Protein AF-A0A4U6BH60-F1 (afdb_monomer_lite)

Structure (mmCIF, N/CA/C/O backbone):
data_AF-A0A4U6BH60-F1
#
_entry.id   AF-A0A4U6BH60-F1
#
loop_
_atom_site.group_PDB
_atom_site.id
_atom_site.type_symbol
_atom_site.label_atom_id
_atom_site.label_alt_id
_atom_site.label_comp_id
_atom_site.label_asym_id
_atom_site.label_entity_id
_atom_site.label_seq_id
_atom_site.pdbx_PDB_ins_code
_atom_site.Cartn_x
_atom_site.Cartn_y
_atom_site.Cartn_z
_atom_site.occupancy
_atom_site.B_iso_or_equiv
_atom_site.auth_seq_id
_atom_site.auth_comp_id
_atom_site.auth_asym_id
_atom_site.auth_atom_id
_atom_site.pdbx_PDB_model_num
ATOM 1 N N . MET A 1 1 ? 6.537 9.739 -6.862 1.00 66.31 1 MET A N 1
ATOM 2 C CA . MET A 1 1 ? 6.549 8.282 -6.590 1.00 66.31 1 MET A CA 1
ATOM 3 C C . MET A 1 1 ? 5.110 7.812 -6.434 1.00 66.31 1 MET A C 1
ATOM 5 O O . MET A 1 1 ? 4.354 8.566 -5.832 1.00 66.31 1 MET A O 1
ATOM 9 N N . PRO A 1 2 ? 4.743 6.623 -6.946 1.00 80.75 2 PRO A N 1
ATOM 10 C CA . PRO A 1 2 ? 3.356 6.140 -6.968 1.00 80.75 2 PRO A CA 1
ATOM 11 C C . PRO A 1 2 ? 2.715 6.071 -5.575 1.00 80.75 2 PRO A C 1
ATOM 13 O O . PRO A 1 2 ? 1.564 6.455 -5.415 1.00 80.75 2 PRO A O 1
ATOM 16 N N . LEU A 1 3 ? 3.493 5.716 -4.548 1.00 87.50 3 LEU A N 1
ATOM 17 C CA . LEU A 1 3 ? 3.006 5.648 -3.172 1.00 87.50 3 LEU A CA 1
ATOM 18 C C . LEU A 1 3 ? 2.494 6.995 -2.631 1.00 87.50 3 LEU A C 1
ATOM 20 O O . LEU A 1 3 ? 1.420 7.043 -2.051 1.00 87.50 3 LEU A O 1
ATOM 24 N N . LYS A 1 4 ? 3.218 8.101 -2.849 1.00 87.88 4 LYS A N 1
ATOM 25 C CA . LYS A 1 4 ? 2.813 9.419 -2.321 1.00 87.88 4 LYS A CA 1
ATOM 26 C C . LYS A 1 4 ? 1.477 9.895 -2.888 1.00 87.88 4 LYS A C 1
ATOM 28 O O . LYS A 1 4 ? 0.700 10.498 -2.159 1.00 87.88 4 LYS A O 1
ATOM 33 N N . CYS A 1 5 ? 1.217 9.613 -4.164 1.00 89.38 5 CYS A N 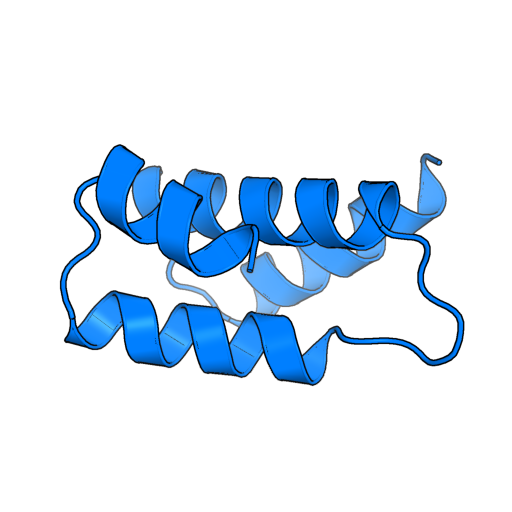1
ATOM 34 C CA . CYS A 1 5 ? -0.062 9.936 -4.793 1.00 89.38 5 CYS A CA 1
ATOM 35 C C . CYS A 1 5 ? -1.202 9.135 -4.149 1.00 89.38 5 CYS A C 1
ATOM 37 O O . CYS A 1 5 ? -2.216 9.717 -3.790 1.00 89.38 5 CYS A O 1
ATOM 39 N N . LEU A 1 6 ? -0.994 7.833 -3.922 1.00 90.88 6 LEU A N 1
ATOM 40 C CA . LEU A 1 6 ? -1.986 6.961 -3.288 1.00 90.88 6 LEU A CA 1
ATOM 41 C C . LEU A 1 6 ? -2.256 7.355 -1.828 1.00 90.88 6 LEU A C 1
ATOM 43 O O . LEU A 1 6 ? -3.404 7.413 -1.410 1.00 90.88 6 LEU A O 1
ATOM 47 N N . LEU A 1 7 ? -1.222 7.690 -1.052 1.00 91.81 7 LEU A N 1
ATOM 48 C CA . LEU A 1 7 ? -1.393 8.143 0.335 1.00 91.81 7 LEU A CA 1
ATOM 49 C C . LEU A 1 7 ? -2.261 9.409 0.428 1.00 91.81 7 LEU A C 1
ATOM 51 O O . LEU A 1 7 ? -3.074 9.529 1.341 1.00 91.81 7 LEU A O 1
ATOM 55 N N . GLN A 1 8 ? -2.111 10.331 -0.529 1.00 90.25 8 GLN A N 1
ATOM 56 C CA . GLN A 1 8 ? -2.941 11.535 -0.623 1.00 90.25 8 GLN A CA 1
ATOM 57 C C . GLN A 1 8 ? -4.368 11.218 -1.078 1.00 90.25 8 GLN A C 1
ATOM 59 O O . GLN A 1 8 ? -5.317 11.739 -0.502 1.00 90.25 8 GLN A O 1
ATOM 64 N N . GLU A 1 9 ? -4.524 10.359 -2.086 1.00 91.12 9 GLU A N 1
ATOM 65 C CA . GLU A 1 9 ? -5.827 9.962 -2.633 1.00 91.12 9 GLU A CA 1
ATOM 66 C C . GLU A 1 9 ? -6.712 9.280 -1.582 1.00 91.12 9 GLU A C 1
ATOM 68 O O . GLU A 1 9 ? -7.897 9.584 -1.475 1.00 91.12 9 GLU A O 1
ATOM 73 N N . TYR A 1 10 ? -6.119 8.421 -0.752 1.00 88.38 10 TYR A N 1
ATOM 74 C CA . TYR A 1 10 ? -6.812 7.720 0.329 1.00 88.38 10 TYR A CA 1
ATOM 75 C C . TYR A 1 10 ? -6.882 8.521 1.637 1.00 88.38 10 TYR A C 1
ATOM 77 O O . TYR A 1 10 ? -7.380 8.007 2.636 1.00 88.38 10 TYR A O 1
ATOM 85 N N . ASN A 1 11 ? -6.398 9.770 1.639 1.00 90.62 11 ASN A N 1
ATOM 86 C CA . ASN A 1 11 ? -6.348 10.652 2.805 1.00 90.62 11 ASN A CA 1
ATOM 87 C C . ASN A 1 11 ? -5.750 9.966 4.049 1.00 90.62 11 ASN A C 1
ATOM 89 O O . ASN A 1 11 ? -6.304 10.035 5.146 1.00 90.62 11 ASN A O 1
ATOM 93 N N . ILE A 1 12 ? -4.636 9.257 3.854 1.00 88.62 12 ILE A N 1
ATOM 94 C CA . ILE A 1 12 ? -3.963 8.520 4.921 1.00 88.62 12 ILE A CA 1
ATOM 95 C C . ILE A 1 12 ? -3.273 9.501 5.871 1.00 88.62 12 ILE A C 1
ATOM 97 O O . ILE A 1 12 ? -2.515 10.374 5.438 1.00 88.62 12 ILE A O 1
ATOM 101 N N . ASP A 1 13 ? -3.495 9.321 7.173 1.00 91.12 13 ASP A N 1
ATOM 102 C CA . ASP A 1 13 ? -2.861 10.132 8.207 1.00 91.12 13 ASP A CA 1
ATOM 103 C C . ASP A 1 13 ? -1.323 10.064 8.141 1.00 91.12 13 ASP A C 1
ATOM 105 O O . ASP A 1 13 ? -0.755 9.010 7.845 1.00 91.12 13 ASP A O 1
ATOM 109 N N . PRO A 1 14 ? -0.600 11.145 8.489 1.00 87.88 14 PRO A N 1
ATOM 110 C CA . PRO A 1 14 ? 0.863 11.187 8.395 1.00 87.88 14 PRO A CA 1
ATOM 111 C C . PRO A 1 14 ? 1.590 10.086 9.181 1.00 87.88 14 PRO A C 1
ATOM 113 O O . PRO A 1 14 ? 2.663 9.638 8.778 1.00 87.88 14 PRO A O 1
ATOM 116 N N . MET A 1 15 ? 1.016 9.646 10.305 1.00 88.00 15 MET A N 1
ATOM 117 C CA . MET A 1 15 ? 1.585 8.576 11.129 1.00 88.00 15 MET A CA 1
ATOM 118 C C . MET A 1 15 ? 1.461 7.212 10.439 1.00 88.00 15 MET A C 1
ATOM 120 O O . MET A 1 15 ? 2.424 6.449 10.385 1.00 88.00 15 MET A O 1
ATOM 124 N N . ASP A 1 16 ? 0.302 6.957 9.838 1.00 88.88 16 ASP A N 1
ATOM 125 C CA . ASP A 1 16 ? 0.021 5.755 9.059 1.00 88.88 16 ASP A CA 1
ATOM 126 C C . ASP A 1 16 ? 0.849 5.742 7.761 1.00 88.88 16 ASP A C 1
ATOM 128 O O . ASP A 1 16 ? 1.422 4.718 7.385 1.00 88.88 16 ASP A O 1
ATOM 132 N N . ALA A 1 17 ? 1.017 6.903 7.123 1.00 91.00 17 ALA A N 1
ATOM 133 C CA . ALA A 1 17 ? 1.852 7.074 5.940 1.00 91.00 17 ALA A CA 1
ATOM 134 C C . ALA A 1 17 ? 3.311 6.659 6.185 1.00 91.00 17 ALA A C 1
ATOM 136 O O . ALA A 1 17 ? 3.895 5.973 5.346 1.00 91.00 17 ALA A O 1
ATOM 137 N N . ALA A 1 18 ? 3.888 7.003 7.341 1.00 90.00 18 ALA A N 1
ATOM 138 C CA . ALA A 1 18 ? 5.250 6.602 7.697 1.00 90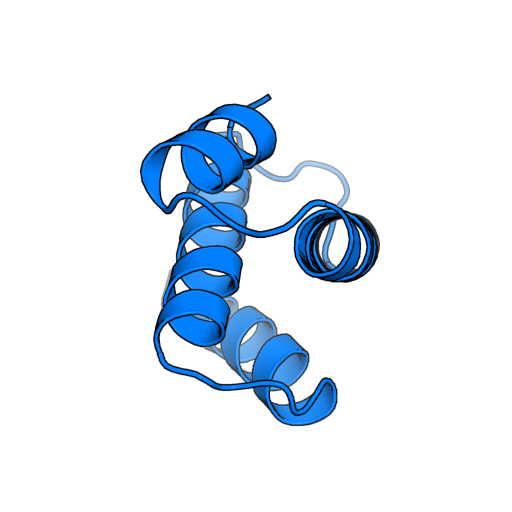.00 18 ALA A CA 1
ATOM 139 C C . ALA A 1 18 ? 5.395 5.074 7.835 1.00 90.00 18 ALA A C 1
ATOM 141 O O . ALA A 1 18 ? 6.398 4.500 7.403 1.00 90.00 18 ALA A O 1
ATOM 142 N N . ILE A 1 19 ? 4.379 4.401 8.388 1.00 89.50 19 ILE A N 1
ATOM 143 C CA . ILE A 1 19 ? 4.344 2.935 8.503 1.00 89.50 19 ILE A CA 1
ATOM 144 C C . ILE A 1 19 ? 4.266 2.304 7.110 1.00 89.50 19 ILE A C 1
ATOM 146 O O . ILE A 1 19 ? 5.053 1.411 6.787 1.00 89.50 19 ILE A O 1
ATOM 150 N N . ILE A 1 20 ? 3.360 2.795 6.261 1.00 90.50 20 ILE A N 1
ATOM 151 C CA . ILE A 1 20 ? 3.188 2.294 4.893 1.00 90.50 20 ILE A CA 1
ATOM 152 C C . ILE A 1 20 ? 4.463 2.511 4.070 1.00 90.50 20 ILE A C 1
ATOM 154 O O . ILE A 1 20 ? 4.881 1.597 3.362 1.00 90.50 20 ILE A O 1
ATOM 158 N N . GLU A 1 21 ? 5.116 3.673 4.175 1.00 91.12 21 GLU A N 1
ATOM 159 C CA . GLU A 1 21 ? 6.407 3.932 3.523 1.00 91.12 21 GLU A CA 1
ATOM 160 C C . GLU A 1 21 ? 7.484 2.945 3.992 1.00 91.12 21 GLU A C 1
ATOM 162 O O . GLU A 1 21 ? 8.234 2.415 3.168 1.00 91.12 21 GLU A O 1
ATOM 167 N N . GLY A 1 22 ? 7.532 2.633 5.290 1.00 90.44 22 GLY A N 1
ATOM 168 C CA . GLY A 1 22 ? 8.431 1.618 5.839 1.00 90.44 22 GLY A CA 1
ATOM 169 C C . GLY A 1 22 ? 8.207 0.236 5.219 1.00 90.44 22 GLY A C 1
ATOM 170 O O . GLY A 1 22 ? 9.147 -0.374 4.706 1.00 90.44 22 GLY A O 1
ATOM 171 N N . LEU A 1 23 ? 6.958 -0.234 5.197 1.00 88.44 23 LEU A N 1
ATOM 172 C CA . LEU A 1 23 ? 6.592 -1.536 4.623 1.00 88.44 23 LEU A CA 1
ATOM 173 C C . LEU A 1 23 ? 6.815 -1.587 3.112 1.00 88.44 23 LEU A C 1
ATOM 175 O O . LEU A 1 23 ? 7.299 -2.583 2.569 1.00 88.44 23 LEU A O 1
ATOM 179 N N . PHE A 1 24 ? 6.517 -0.490 2.426 1.00 90.06 24 PHE A N 1
ATOM 180 C CA . PHE A 1 24 ? 6.770 -0.353 1.006 1.00 90.06 24 PHE A CA 1
ATOM 181 C C . PHE A 1 24 ? 8.269 -0.420 0.686 1.00 90.06 24 PHE A C 1
ATOM 183 O O . PHE A 1 24 ? 8.660 -1.065 -0.283 1.00 90.06 24 PHE A O 1
ATOM 190 N N . ASN A 1 25 ? 9.134 0.191 1.488 1.00 88.12 25 ASN A N 1
ATOM 191 C CA . ASN A 1 25 ? 10.574 0.114 1.248 1.00 88.12 25 ASN A CA 1
ATOM 192 C C . ASN A 1 25 ? 11.148 -1.271 1.589 1.00 88.12 25 ASN A C 1
ATOM 194 O O . ASN A 1 25 ? 12.020 -1.751 0.872 1.00 88.12 25 ASN A O 1
ATOM 198 N N . GLN A 1 26 ? 10.626 -1.953 2.615 1.00 85.62 26 GLN A N 1
ATOM 199 C CA . GLN A 1 26 ? 11.027 -3.329 2.952 1.00 85.62 26 GLN A CA 1
ATOM 200 C C . GLN A 1 26 ? 10.665 -4.340 1.857 1.00 85.62 26 GLN A C 1
ATOM 202 O O . GLN A 1 26 ? 11.414 -5.278 1.607 1.00 85.62 26 GLN A O 1
ATOM 207 N N . GLY A 1 27 ? 9.524 -4.146 1.191 1.00 81.50 27 GLY A N 1
ATOM 208 C CA . GLY A 1 27 ? 9.095 -4.985 0.072 1.00 81.50 27 GLY A CA 1
ATOM 209 C C . GLY A 1 27 ? 9.751 -4.646 -1.271 1.00 81.50 27 GLY A C 1
ATOM 210 O O . GLY A 1 27 ? 9.408 -5.281 -2.268 1.00 81.50 27 GLY A O 1
ATOM 211 N N . ALA A 1 28 ? 10.631 -3.639 -1.331 1.00 84.25 28 ALA A N 1
ATOM 212 C CA . ALA A 1 28 ? 11.282 -3.227 -2.569 1.00 84.25 28 ALA A CA 1
ATOM 213 C C . ALA A 1 28 ? 12.271 -4.291 -3.057 1.00 84.25 28 ALA A C 1
ATOM 215 O O . ALA A 1 28 ? 12.998 -4.897 -2.270 1.00 84.25 28 ALA A O 1
ATOM 216 N N . ARG A 1 29 ? 12.313 -4.502 -4.374 1.00 82.19 29 ARG A N 1
ATOM 217 C CA . ARG A 1 29 ? 13.196 -5.487 -5.002 1.00 82.19 29 ARG A CA 1
ATOM 218 C C . ARG A 1 29 ? 14.082 -4.849 -6.051 1.00 82.19 29 ARG A C 1
ATOM 220 O O . ARG A 1 29 ? 13.711 -3.867 -6.695 1.00 82.19 29 ARG A O 1
ATOM 227 N N . GLU A 1 30 ? 15.259 -5.432 -6.216 1.00 84.31 30 GLU A N 1
ATOM 228 C CA . GLU A 1 30 ? 16.169 -5.064 -7.288 1.00 84.31 30 GLU A CA 1
ATOM 229 C C . GLU A 1 30 ? 15.560 -5.461 -8.639 1.00 84.31 30 GLU A C 1
ATOM 231 O O . GLU A 1 30 ? 15.051 -6.568 -8.795 1.00 84.31 30 GLU A O 1
ATOM 236 N N . GLY A 1 31 ? 15.554 -4.531 -9.597 1.00 84.94 31 GLY A N 1
ATOM 237 C CA . GLY A 1 31 ? 14.955 -4.749 -10.918 1.00 84.94 31 GLY A CA 1
ATOM 238 C C . GLY A 1 31 ? 13.421 -4.728 -10.968 1.00 84.94 31 GLY A C 1
ATOM 239 O O . GLY A 1 31 ? 12.874 -5.004 -12.030 1.00 84.94 31 GLY A O 1
ATOM 240 N N . GLU A 1 32 ? 12.733 -4.383 -9.869 1.00 85.50 32 GLU A N 1
ATOM 241 C CA . GLU A 1 32 ? 11.265 -4.275 -9.818 1.00 85.50 32 GLU A CA 1
ATOM 242 C C . GLU A 1 32 ? 10.742 -3.342 -10.920 1.00 85.50 32 GLU A C 1
ATOM 244 O O . GLU A 1 32 ? 11.150 -2.174 -11.018 1.00 85.50 32 GLU A O 1
ATOM 249 N N . ALA A 1 33 ? 9.815 -3.849 -11.735 1.00 88.06 33 ALA A N 1
ATOM 250 C CA . ALA A 1 33 ? 9.197 -3.056 -12.781 1.00 88.06 33 ALA A CA 1
ATOM 251 C C . ALA A 1 33 ? 8.326 -1.951 -12.167 1.00 88.06 33 ALA A C 1
ATOM 253 O O . ALA A 1 33 ? 7.775 -2.075 -11.072 1.00 88.06 33 ALA A O 1
ATOM 254 N N . TRP A 1 34 ? 8.148 -0.849 -12.899 1.00 87.25 34 TRP A N 1
ATOM 255 C CA . TRP A 1 34 ? 7.331 0.265 -12.412 1.00 87.25 34 TRP A CA 1
ATOM 256 C C . TRP A 1 34 ? 5.896 -0.166 -12.059 1.00 87.25 34 TRP A C 1
ATOM 258 O O . TRP A 1 34 ? 5.357 0.298 -11.055 1.00 87.25 34 TRP A O 1
ATOM 268 N N . GLN A 1 35 ? 5.311 -1.078 -12.844 1.00 86.81 35 GLN A N 1
ATOM 269 C CA . GLN A 1 35 ? 3.958 -1.590 -12.616 1.00 86.81 35 GLN A CA 1
ATOM 270 C C . GLN A 1 35 ? 3.869 -2.413 -11.325 1.00 86.81 35 GLN A C 1
ATOM 272 O O . GLN A 1 35 ? 3.005 -2.146 -10.499 1.00 86.81 35 GLN A O 1
ATOM 277 N N . GLU A 1 36 ? 4.811 -3.330 -11.095 1.00 86.31 36 GLU A N 1
ATOM 278 C CA . GLU A 1 36 ? 4.872 -4.134 -9.863 1.00 86.31 36 GLU A CA 1
ATOM 279 C C . GLU A 1 36 ? 4.990 -3.238 -8.627 1.00 86.31 36 GLU A C 1
ATOM 281 O O . GLU A 1 36 ? 4.312 -3.435 -7.617 1.00 86.31 36 GLU A O 1
ATOM 286 N N . ARG A 1 37 ? 5.807 -2.184 -8.738 1.00 87.81 37 ARG A N 1
ATOM 287 C CA . ARG A 1 37 ? 5.956 -1.174 -7.693 1.00 87.8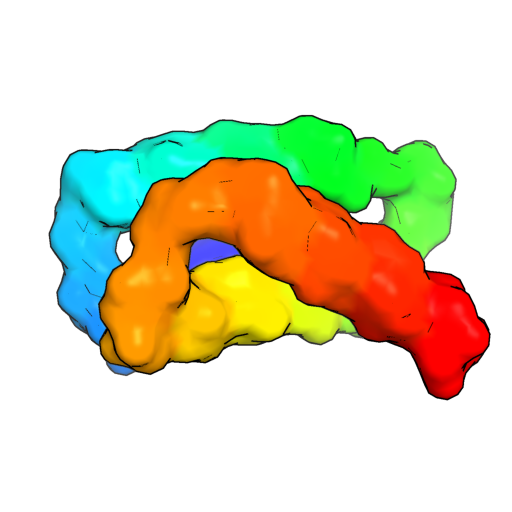1 37 ARG A CA 1
ATOM 288 C C . ARG A 1 37 ? 4.650 -0.419 -7.431 1.00 87.81 37 ARG A C 1
ATOM 290 O O . ARG A 1 37 ? 4.350 -0.114 -6.276 1.00 87.81 37 ARG A O 1
ATOM 297 N N . TYR A 1 38 ? 3.901 -0.080 -8.479 1.00 89.75 38 TYR A N 1
ATOM 298 C CA . TYR A 1 38 ? 2.600 0.579 -8.356 1.00 89.75 38 TYR A CA 1
ATOM 299 C C . TYR A 1 38 ? 1.573 -0.344 -7.688 1.00 89.75 38 TYR A C 1
ATOM 301 O O . TYR A 1 38 ? 0.948 0.058 -6.708 1.00 89.75 38 TYR A O 1
ATOM 309 N N . ASP A 1 39 ? 1.457 -1.588 -8.150 1.00 88.56 39 ASP A N 1
ATOM 310 C CA . ASP A 1 39 ? 0.493 -2.561 -7.627 1.00 88.56 39 ASP A CA 1
ATOM 311 C C . ASP A 1 39 ? 0.757 -2.861 -6.150 1.00 88.56 39 ASP A C 1
ATOM 313 O O . ASP A 1 39 ? -0.156 -2.857 -5.324 1.00 88.56 39 ASP A O 1
ATOM 317 N N . ARG A 1 40 ? 2.030 -3.009 -5.777 1.00 88.81 40 ARG A N 1
ATOM 318 C CA . ARG A 1 40 ? 2.439 -3.211 -4.386 1.00 88.81 40 ARG A CA 1
ATOM 319 C C . ARG A 1 40 ? 2.091 -2.018 -3.494 1.00 88.81 40 ARG A C 1
ATOM 321 O O . ARG A 1 40 ? 1.631 -2.214 -2.369 1.00 88.81 40 ARG A O 1
ATOM 328 N N . ALA A 1 41 ? 2.294 -0.791 -3.981 1.00 90.38 41 ALA A N 1
ATOM 329 C CA . ALA A 1 41 ? 1.878 0.414 -3.264 1.00 90.38 41 ALA A CA 1
ATOM 330 C C . ALA A 1 41 ? 0.354 0.458 -3.089 1.00 90.38 41 ALA A C 1
ATOM 332 O O . ALA A 1 41 ? -0.127 0.762 -2.000 1.00 90.38 41 ALA A O 1
ATOM 333 N N . LYS A 1 42 ? -0.396 0.118 -4.141 1.00 91.25 42 LYS A N 1
ATOM 334 C CA . LYS A 1 42 ? -1.859 0.113 -4.136 1.00 91.25 42 LYS A CA 1
ATOM 335 C C . LYS A 1 42 ? -2.422 -0.890 -3.130 1.00 91.25 42 LYS A C 1
ATOM 337 O O . LYS A 1 42 ? -3.205 -0.492 -2.276 1.00 91.25 42 LYS A O 1
ATOM 342 N N . VAL A 1 43 ? -1.949 -2.138 -3.151 1.00 90.25 43 VAL A N 1
ATOM 343 C CA . VAL A 1 43 ? -2.366 -3.180 -2.195 1.00 90.25 43 VAL A CA 1
ATOM 344 C C . VAL A 1 43 ? -2.102 -2.750 -0.753 1.00 90.25 43 VAL A C 1
ATOM 346 O O . VAL A 1 43 ? -2.964 -2.915 0.107 1.00 90.25 43 VAL A O 1
ATOM 349 N N . LEU A 1 44 ? -0.927 -2.175 -0.474 1.00 90.12 44 LEU A N 1
ATOM 350 C CA . LEU A 1 44 ? -0.602 -1.676 0.864 1.00 90.12 44 LEU A CA 1
ATOM 351 C C . LEU A 1 44 ? -1.586 -0.605 1.333 1.00 90.12 44 LEU A C 1
ATOM 353 O O . LEU A 1 44 ? -2.099 -0.699 2.446 1.00 90.12 44 LEU A O 1
ATOM 357 N N . VAL A 1 45 ? -1.843 0.397 0.492 1.00 91.38 45 VAL A N 1
ATOM 358 C CA . VAL A 1 45 ? -2.725 1.518 0.831 1.00 91.38 45 VAL A CA 1
ATOM 359 C C . VAL A 1 45 ? -4.173 1.054 0.985 1.00 91.38 45 VAL A C 1
ATOM 361 O O . VAL A 1 45 ? -4.823 1.440 1.951 1.00 91.38 45 VAL A O 1
ATOM 364 N N . GLU A 1 46 ? -4.664 0.178 0.107 1.00 90.50 46 GLU A N 1
ATOM 365 C CA . GLU A 1 46 ? -6.024 -0.373 0.180 1.00 90.50 46 GLU A CA 1
ATOM 366 C C . GLU A 1 46 ? -6.246 -1.205 1.448 1.00 90.50 46 GLU A C 1
ATOM 368 O O . GLU A 1 46 ? -7.262 -1.046 2.123 1.00 90.50 46 GLU A O 1
ATOM 373 N N . LEU A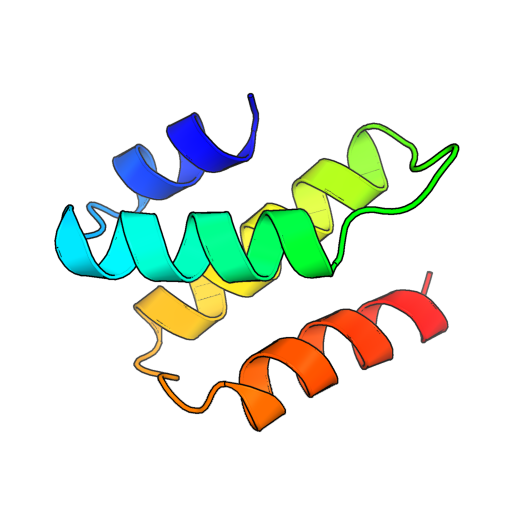 1 47 ? -5.286 -2.058 1.822 1.00 89.44 47 LEU A N 1
ATOM 374 C CA . LEU A 1 47 ? -5.372 -2.839 3.059 1.00 89.44 47 LEU A CA 1
ATOM 375 C C . LEU A 1 47 ? -5.365 -1.936 4.293 1.00 89.44 47 LEU A C 1
ATOM 377 O O . LEU A 1 47 ? -6.132 -2.159 5.232 1.00 89.44 47 LEU A O 1
ATOM 381 N N . PHE A 1 48 ? -4.547 -0.885 4.273 1.00 89.19 48 PHE A N 1
ATOM 382 C CA . PHE A 1 48 ? -4.534 0.106 5.340 1.00 89.19 48 PHE A CA 1
ATOM 383 C C . PHE A 1 48 ? -5.859 0.876 5.410 1.00 89.19 48 PHE A C 1
ATOM 385 O O . PHE A 1 48 ? -6.424 1.038 6.491 1.00 89.19 48 PHE A O 1
ATOM 392 N N . ALA A 1 49 ? -6.413 1.296 4.275 1.00 87.12 49 ALA A N 1
ATOM 393 C CA . ALA A 1 49 ? -7.717 1.953 4.216 1.00 87.12 49 ALA A CA 1
ATOM 394 C C . ALA A 1 49 ? -8.855 1.034 4.701 1.00 87.12 49 ALA A C 1
ATOM 396 O O . ALA A 1 49 ? -9.793 1.498 5.344 1.00 87.12 49 ALA A O 1
ATOM 397 N N . ALA A 1 50 ? -8.739 -0.279 4.484 1.00 88.00 50 ALA A N 1
ATOM 398 C CA . ALA A 1 50 ? -9.668 -1.290 4.989 1.00 88.00 50 ALA A CA 1
ATOM 399 C C . ALA A 1 50 ? -9.506 -1.606 6.493 1.00 88.00 50 ALA A C 1
ATOM 401 O O . ALA A 1 50 ? -10.219 -2.457 7.024 1.00 88.00 50 ALA A O 1
ATOM 402 N N . GLY A 1 51 ? -8.577 -0.944 7.192 1.00 85.81 51 GLY A N 1
ATOM 403 C CA . GLY A 1 51 ? -8.349 -1.124 8.629 1.00 85.81 51 GLY A CA 1
ATOM 404 C C . GLY A 1 51 ? -7.386 -2.257 8.992 1.00 85.81 51 GLY A C 1
ATOM 405 O O . GLY A 1 51 ? -7.202 -2.543 10.175 1.00 85.81 51 GLY A O 1
ATOM 406 N N . VAL A 1 52 ? -6.725 -2.891 8.017 1.00 87.19 52 VAL A N 1
ATOM 407 C CA . VAL A 1 52 ? -5.683 -3.886 8.298 1.00 87.19 52 VAL A CA 1
ATOM 408 C C . VAL A 1 52 ? -4.436 -3.157 8.793 1.00 87.19 52 VAL A C 1
ATOM 410 O O . VAL A 1 52 ? -3.810 -2.391 8.063 1.00 87.19 52 VAL A O 1
ATOM 413 N N . ARG A 1 53 ? -4.096 -3.378 10.064 1.00 82.44 53 ARG A N 1
ATOM 414 C CA . ARG A 1 53 ? -2.908 -2.810 10.729 1.00 82.44 53 ARG A CA 1
ATOM 415 C C . ARG A 1 53 ? -1.861 -3.865 11.088 1.00 82.44 53 ARG A C 1
ATOM 417 O O . ARG A 1 53 ? -0.760 -3.518 11.499 1.00 82.44 53 ARG A O 1
ATOM 424 N N . ASP A 1 54 ? -2.206 -5.141 10.939 1.00 86.38 54 ASP A N 1
ATOM 425 C CA . ASP A 1 54 ? -1.305 -6.257 11.202 1.00 86.38 54 ASP A CA 1
ATOM 426 C C . ASP A 1 54 ? -0.192 -6.290 10.145 1.00 86.38 54 ASP A C 1
ATOM 428 O O . ASP A 1 54 ? -0.440 -6.457 8.947 1.00 86.38 54 ASP A O 1
ATOM 432 N N . GLN A 1 55 ? 1.041 -6.100 10.606 1.00 80.12 55 GLN A N 1
ATOM 433 C CA . GLN A 1 55 ? 2.218 -6.020 9.754 1.00 80.12 55 GLN A CA 1
ATOM 434 C C . GLN A 1 55 ? 2.490 -7.333 9.004 1.00 80.12 55 GLN A C 1
ATOM 436 O O . GLN A 1 55 ? 2.842 -7.295 7.822 1.00 80.12 55 GLN A O 1
ATOM 441 N N . ASP A 1 56 ? 2.277 -8.483 9.643 1.00 81.25 56 ASP A N 1
ATOM 442 C CA . ASP A 1 56 ? 2.484 -9.797 9.034 1.00 81.25 56 ASP A CA 1
ATOM 443 C C . ASP A 1 56 ? 1.405 -10.087 7.987 1.00 81.25 56 ASP A C 1
ATOM 445 O O . ASP A 1 56 ? 1.694 -10.632 6.917 1.00 81.25 56 ASP A O 1
ATOM 449 N N . ALA A 1 57 ? 0.165 -9.654 8.236 1.00 81.81 57 ALA A N 1
ATOM 450 C CA . ALA A 1 57 ? -0.915 -9.737 7.259 1.00 81.81 57 ALA A CA 1
ATOM 451 C C . ALA A 1 57 ? -0.621 -8.886 6.012 1.00 81.81 57 ALA A C 1
ATOM 453 O O . ALA A 1 57 ? -0.841 -9.352 4.888 1.00 81.81 57 ALA A O 1
ATOM 454 N N . LEU A 1 58 ? -0.081 -7.675 6.197 1.00 84.25 58 LEU A N 1
ATOM 455 C CA . LEU A 1 58 ? 0.328 -6.782 5.109 1.00 84.25 58 LEU A CA 1
ATOM 456 C C . LEU A 1 58 ? 1.491 -7.387 4.306 1.00 84.25 58 LEU A C 1
ATOM 458 O O . LEU A 1 58 ? 1.391 -7.518 3.086 1.00 84.25 58 LEU A O 1
ATOM 462 N 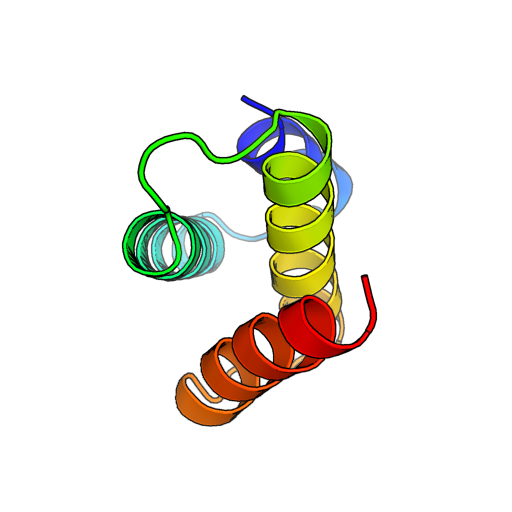N . ILE A 1 59 ? 2.554 -7.851 4.969 1.00 80.88 59 ILE A N 1
ATOM 463 C CA . ILE A 1 59 ? 3.697 -8.515 4.314 1.00 80.88 59 ILE A CA 1
ATOM 464 C C . ILE A 1 59 ? 3.247 -9.785 3.575 1.00 80.88 59 ILE A C 1
ATOM 466 O O . ILE A 1 59 ? 3.646 -10.035 2.430 1.00 80.88 59 ILE A O 1
ATOM 470 N N . GLY A 1 60 ? 2.371 -10.579 4.191 1.00 78.38 60 GLY A N 1
ATOM 471 C CA . GLY A 1 60 ? 1.800 -11.780 3.592 1.00 78.38 60 GLY A CA 1
ATOM 472 C C . GLY A 1 60 ? 0.924 -11.480 2.374 1.00 78.38 60 GLY A C 1
ATOM 473 O O . GLY A 1 60 ? 0.936 -12.239 1.402 1.00 78.38 60 GLY A O 1
ATOM 474 N N . ALA A 1 61 ? 0.179 -10.372 2.374 1.00 78.31 61 ALA A N 1
ATOM 475 C CA . ALA A 1 61 ? -0.584 -9.927 1.210 1.00 78.31 61 ALA A CA 1
ATOM 476 C C . ALA A 1 61 ? 0.335 -9.527 0.045 1.00 78.31 61 ALA A C 1
ATOM 478 O O . ALA A 1 61 ? 0.136 -10.003 -1.074 1.00 78.31 61 ALA A O 1
ATOM 479 N N . LEU A 1 62 ? 1.400 -8.766 0.320 1.00 76.94 62 LEU A N 1
ATOM 480 C CA . LEU A 1 62 ? 2.390 -8.386 -0.696 1.00 76.94 62 LEU A CA 1
ATOM 481 C C . LEU A 1 62 ? 3.126 -9.598 -1.283 1.00 76.94 62 LEU A C 1
ATOM 483 O O . LEU A 1 62 ? 3.388 -9.659 -2.483 1.00 76.94 62 LEU A O 1
ATOM 487 N N . THR A 1 63 ? 3.432 -10.591 -0.447 1.00 72.25 63 THR A N 1
ATOM 488 C CA . THR A 1 63 ? 4.120 -11.818 -0.875 1.00 72.25 63 THR A CA 1
ATOM 489 C C . THR A 1 63 ? 3.219 -12.705 -1.740 1.00 72.25 63 THR A C 1
ATOM 491 O O . THR A 1 63 ? 3.693 -13.315 -2.698 1.00 72.25 63 THR A O 1
ATOM 494 N N . ARG A 1 64 ? 1.913 -12.769 -1.440 1.00 68.50 64 ARG A N 1
ATOM 495 C CA . ARG A 1 64 ? 0.932 -13.553 -2.213 1.00 68.50 64 ARG A CA 1
ATOM 496 C C . ARG A 1 64 ? 0.614 -12.934 -3.568 1.00 68.50 64 ARG A C 1
ATOM 498 O O . ARG A 1 64 ? 0.560 -13.672 -4.547 1.00 68.50 64 ARG A O 1
ATOM 505 N N . HIS A 1 65 ? 0.469 -11.610 -3.635 1.00 62.12 65 HIS A N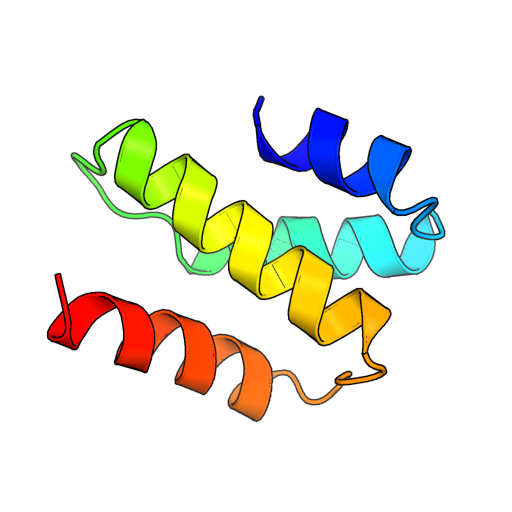 1
ATOM 506 C CA . HIS A 1 65 ? 0.223 -10.898 -4.895 1.00 62.12 65 HIS A CA 1
ATOM 507 C C . HIS A 1 65 ? 1.327 -11.176 -5.927 1.00 62.12 65 HIS A C 1
ATOM 509 O O . HIS A 1 65 ? 1.073 -11.290 -7.118 1.00 62.12 65 HIS A O 1
ATOM 515 N N . ASN A 1 66 ? 2.550 -11.402 -5.451 1.00 57.81 66 ASN A N 1
ATOM 516 C CA . ASN A 1 66 ? 3.702 -11.695 -6.287 1.00 57.81 66 ASN A CA 1
ATOM 517 C C . ASN A 1 66 ? 3.746 -13.104 -6.906 1.00 57.81 66 ASN A C 1
ATOM 519 O O . ASN A 1 66 ? 4.574 -13.360 -7.767 1.00 57.81 66 ASN A O 1
ATOM 523 N N . ARG A 1 67 ? 2.933 -14.052 -6.425 1.00 57.62 67 ARG A N 1
ATOM 524 C CA . ARG A 1 67 ? 2.835 -15.400 -7.021 1.00 57.62 67 ARG A CA 1
ATOM 525 C C . ARG A 1 67 ? 1.746 -15.500 -8.089 1.00 57.62 67 ARG A C 1
ATOM 527 O O . ARG A 1 67 ? 1.665 -16.527 -8.752 1.00 57.62 67 ARG A O 1
ATOM 534 N N . ALA A 1 68 ? 0.881 -14.492 -8.176 1.00 51.53 68 ALA A N 1
ATOM 535 C CA . ALA A 1 68 ? -0.262 -14.471 -9.080 1.00 51.53 68 ALA A CA 1
ATOM 536 C C . ALA A 1 68 ? -0.000 -13.677 -10.375 1.00 51.53 68 ALA A C 1
ATOM 538 O O . ALA A 1 68 ? -0.821 -13.760 -11.287 1.00 51.53 68 ALA A O 1
ATOM 539 N N . SER A 1 69 ? 1.113 -12.934 -10.443 1.00 46.34 69 SER A N 1
ATOM 540 C CA . SER A 1 69 ? 1.607 -12.235 -11.639 1.00 46.34 69 SER A CA 1
ATOM 541 C C . SER A 1 69 ? 2.663 -13.043 -12.377 1.00 46.34 69 SER A C 1
ATOM 543 O O . SER A 1 69 ? 3.455 -13.734 -11.696 1.00 46.34 69 SER A O 1
#

Foldseek 3Di:
DLLVVLCVVLVPDPVVSVVLVVLLVVLDDDPDDPVLSNVLSNLSSVCVSVVDPDSVVNNVSNVVVVVVD

Sequence (69 aa):
MPLKCLLQEYNIDPMDAAIIEGLFNQGAREGEAWQERYDRAKVLVELFAAGVRDQDALIGALTRHNRAS

Secondary structure (DSSP, 8-state):
-HHHHHHHHTT--HHHHHHHHHHHHHT--TT--HHHHHHHHHHHHHHHHTT---HHHHHHHHHHHTTT-

Radius of gyration: 11.15 Å; chains: 1; bounding box: 26×27×24 Å

pLDDT: mean 84.03, std 9.68, range [46.34, 91.81]